Protein AF-A0A060C3V2-F1 (afdb_monomer_lite)

Sequence (95 aa):
YVAQIRDMVRANYPGMTLFQCDWASNFTKNGLHDLVWTMNFGTGANVDQQFARLKELRPTSPLMCSEFWSGWFDKWGAHHETRPAADMIKGIDEM

Organism: NCBI:txid159272

InterPro domains:
  IPR017853 Glycoside hydrolase superfamily [SSF51445] (1-90)
  IPR031330 Glycoside hydrolase 35, catalytic domain [PF01301] (1-94)

Secondary structure (DSSP, 8-state):
-HHHHHHHHHHHSTTPPPEEEE-TTTGGGT--TTSEEEEEEETT--HHHHHHHHHHH-TTSPP-EEEEESS----TTSPPP---HHHHHHHHHH-

Radius of gyration: 16.0 Å; chains: 1; bounding box: 39×30×45 Å

pLDDT: mean 97.69, std 1.32, range [90.75, 98.75]

Structure (mmCIF, N/CA/C/O backbone):
data_AF-A0A060C3V2-F1
#
_entry.id   AF-A0A060C3V2-F1
#
loop_
_atom_site.group_PDB
_atom_site.id
_atom_site.type_symbol
_atom_site.label_atom_id
_atom_site.label_alt_id
_atom_site.label_comp_id
_atom_site.label_asym_id
_atom_site.label_entity_id
_atom_site.label_seq_id
_atom_site.pdbx_PDB_ins_code
_atom_site.Cartn_x
_atom_site.Cartn_y
_atom_site.Cartn_z
_atom_site.occupancy
_atom_site.B_iso_or_equiv
_atom_site.auth_seq_id
_atom_site.auth_comp_id
_atom_site.auth_asym_id
_atom_site.auth_atom_id
_atom_site.pdbx_PDB_model_num
ATOM 1 N N . TYR A 1 1 ? -18.806 -2.779 0.597 1.00 98.06 1 TYR A N 1
ATOM 2 C CA . TYR A 1 1 ? -18.085 -3.980 0.132 1.00 98.06 1 TYR A CA 1
ATOM 3 C C . TYR A 1 1 ? -16.902 -4.327 1.033 1.00 98.06 1 TYR A C 1
ATOM 5 O O . TYR A 1 1 ? -17.008 -5.306 1.751 1.00 98.06 1 TYR A O 1
ATOM 13 N N . VAL A 1 2 ? -15.821 -3.534 1.088 1.00 98.38 2 VAL A N 1
ATOM 14 C CA . VAL A 1 2 ? -14.597 -3.921 1.833 1.00 98.38 2 VAL A CA 1
ATOM 15 C C . VAL A 1 2 ? -14.841 -4.197 3.325 1.00 98.38 2 VAL A C 1
ATOM 17 O O . VAL A 1 2 ? -14.314 -5.167 3.860 1.00 98.38 2 VAL A O 1
ATOM 20 N N . ALA A 1 3 ? -15.718 -3.430 3.982 1.00 98.56 3 ALA A N 1
ATOM 21 C CA . ALA A 1 3 ? -16.122 -3.706 5.366 1.00 98.56 3 ALA A CA 1
ATOM 22 C C . ALA A 1 3 ? -16.785 -5.086 5.535 1.00 98.56 3 ALA A C 1
ATOM 24 O O . ALA A 1 3 ? -16.500 -5.788 6.496 1.00 98.56 3 ALA A O 1
ATOM 25 N N . GLN A 1 4 ? -17.595 -5.518 4.566 1.00 98.75 4 GLN A N 1
ATOM 26 C CA . GLN A 1 4 ? -18.228 -6.838 4.593 1.00 98.75 4 GLN A CA 1
ATOM 27 C C . GLN A 1 4 ? -17.188 -7.958 4.449 1.00 98.75 4 GLN A C 1
ATOM 29 O O . GLN A 1 4 ? -17.286 -8.966 5.141 1.00 98.75 4 GLN A O 1
ATOM 34 N N . ILE A 1 5 ? -16.158 -7.761 3.615 1.00 98.69 5 ILE A N 1
ATOM 35 C CA . ILE A 1 5 ? -15.023 -8.694 3.516 1.00 98.69 5 ILE A CA 1
ATOM 36 C C . ILE A 1 5 ? -14.269 -8.772 4.845 1.00 98.69 5 ILE A C 1
ATOM 38 O O . ILE A 1 5 ? -14.028 -9.867 5.345 1.00 98.69 5 ILE A O 1
ATOM 42 N N . ARG A 1 6 ? -13.951 -7.627 5.459 1.00 98.44 6 ARG A N 1
ATOM 43 C CA . ARG A 1 6 ? -13.324 -7.575 6.788 1.00 98.44 6 ARG A CA 1
ATOM 44 C C . ARG A 1 6 ? -14.131 -8.362 7.822 1.00 98.44 6 ARG A C 1
ATOM 46 O O . ARG A 1 6 ? -13.547 -9.127 8.585 1.00 98.44 6 ARG A O 1
ATOM 53 N N . ASP A 1 7 ? -15.448 -8.181 7.848 1.00 98.44 7 ASP A N 1
ATOM 54 C CA . ASP A 1 7 ? -16.319 -8.829 8.830 1.00 98.44 7 ASP A CA 1
ATOM 55 C C . ASP A 1 7 ? -16.370 -10.349 8.615 1.00 98.44 7 ASP A C 1
ATOM 57 O O . ASP A 1 7 ? -16.254 -11.109 9.576 1.00 98.44 7 ASP A O 1
ATOM 61 N N . MET A 1 8 ? -16.426 -10.801 7.357 1.00 98.62 8 MET A N 1
ATOM 62 C CA . MET A 1 8 ? -16.307 -12.222 7.008 1.00 98.62 8 MET A CA 1
ATOM 63 C C . MET A 1 8 ? -14.960 -12.807 7.448 1.00 98.62 8 MET A C 1
ATOM 65 O O . MET A 1 8 ? -14.928 -13.889 8.032 1.00 98.62 8 MET A O 1
ATOM 69 N N . VAL A 1 9 ? -13.850 -12.099 7.216 1.00 98.38 9 VAL A N 1
ATOM 70 C CA . VAL A 1 9 ? -12.518 -12.564 7.632 1.00 98.38 9 VAL A CA 1
ATOM 71 C C . VAL A 1 9 ? -12.424 -12.646 9.157 1.00 98.38 9 VAL A C 1
ATOM 73 O O . VAL A 1 9 ? -12.022 -13.682 9.675 1.00 98.38 9 VAL A O 1
ATOM 76 N N . ARG A 1 10 ? -12.861 -11.620 9.900 1.00 97.56 10 ARG A N 1
ATOM 77 C CA . ARG A 1 10 ? -12.838 -11.634 11.376 1.00 97.56 10 ARG A CA 1
ATOM 78 C C . ARG A 1 10 ? -13.696 -12.740 11.982 1.00 97.56 10 ARG A C 1
ATOM 80 O O . ARG A 1 10 ? -13.296 -13.316 12.988 1.00 97.56 10 ARG A O 1
ATOM 87 N N . ALA A 1 11 ? -14.853 -13.028 11.385 1.00 98.31 11 ALA A N 1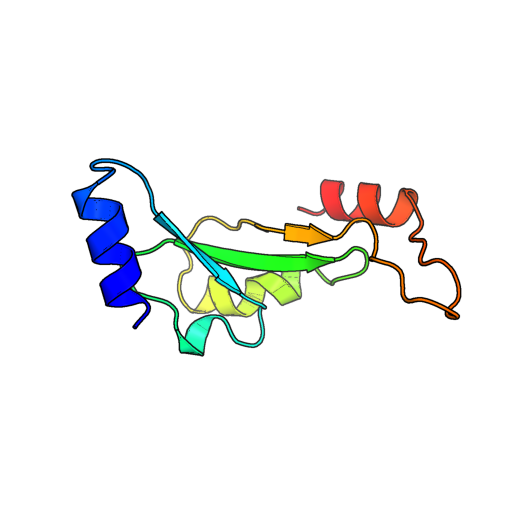
ATOM 88 C CA . ALA A 1 11 ? -15.744 -14.084 11.859 1.00 98.31 11 ALA A CA 1
ATOM 89 C C . ALA A 1 11 ? -15.106 -15.480 11.757 1.00 98.31 11 ALA A C 1
ATOM 91 O O . ALA A 1 11 ? -15.378 -16.334 12.595 1.00 98.31 11 ALA A O 1
ATOM 92 N N . ASN A 1 12 ? -14.250 -15.699 10.755 1.00 98.31 12 ASN A N 1
ATOM 93 C CA . ASN A 1 12 ? -13.602 -16.991 10.515 1.00 98.31 12 ASN A CA 1
ATOM 94 C C . ASN A 1 12 ? -12.174 -17.073 11.086 1.00 98.31 12 ASN A C 1
ATOM 96 O O . ASN A 1 12 ? -11.683 -18.169 11.339 1.00 98.31 12 ASN A O 1
ATOM 100 N N . TYR A 1 13 ? -11.519 -15.931 11.316 1.00 97.19 13 TYR A N 1
ATOM 101 C CA . TYR A 1 13 ? -10.134 -15.835 11.791 1.00 97.19 13 TYR A CA 1
ATOM 102 C C . TYR A 1 13 ? -10.003 -14.787 12.911 1.00 97.19 13 TYR A C 1
ATOM 104 O O . TYR A 1 13 ? -9.419 -13.715 12.711 1.00 97.19 13 TYR A O 1
ATOM 112 N N . PRO A 1 14 ? -10.572 -15.052 14.101 1.00 95.56 14 PRO A N 1
ATOM 113 C CA . PRO A 1 14 ? -10.538 -14.106 15.208 1.00 95.56 14 PRO A CA 1
ATOM 114 C C . PRO A 1 14 ? -9.111 -13.898 15.741 1.00 95.56 14 PRO A C 1
ATOM 116 O O . PRO A 1 14 ? -8.281 -14.803 15.731 1.00 95.56 14 PRO A O 1
ATOM 119 N N . GLY A 1 15 ? -8.835 -12.693 16.246 1.00 94.12 15 GLY A N 1
ATOM 120 C CA . GLY A 1 15 ? -7.565 -12.354 16.903 1.00 94.12 15 GLY A CA 1
ATOM 121 C C . GLY A 1 15 ? -6.409 -11.976 15.971 1.00 94.12 15 GLY A C 1
ATOM 122 O O . GLY A 1 15 ? -5.337 -11.638 16.463 1.00 94.12 15 GLY A O 1
ATOM 123 N N . MET A 1 16 ? -6.606 -11.996 14.650 1.00 96.19 16 MET A N 1
ATOM 124 C CA . MET A 1 16 ? -5.583 -11.598 13.678 1.00 96.19 16 MET A CA 1
ATOM 125 C C . MET A 1 16 ? -5.623 -10.100 13.363 1.00 96.19 16 MET A C 1
ATOM 127 O O . MET A 1 16 ? -6.694 -9.506 13.209 1.00 96.19 16 MET A O 1
ATOM 131 N N . THR A 1 17 ? -4.444 -9.500 13.195 1.00 96.88 17 THR A N 1
ATOM 132 C CA . THR A 1 17 ? -4.316 -8.160 12.612 1.00 96.88 17 THR A CA 1
ATOM 133 C C . THR A 1 17 ? -4.657 -8.231 11.131 1.00 96.88 17 THR A C 1
ATOM 135 O O . THR A 1 17 ? -4.036 -8.977 10.378 1.00 96.88 17 THR A O 1
ATOM 138 N N . LEU A 1 18 ? -5.633 -7.432 10.708 1.00 98.31 18 LEU A N 1
ATOM 139 C CA . LEU A 1 18 ? -6.006 -7.298 9.305 1.00 98.31 18 LEU A CA 1
ATOM 140 C C . LEU A 1 18 ? -5.442 -5.993 8.737 1.00 98.31 18 LEU A C 1
ATOM 142 O O . LEU A 1 18 ? -5.419 -4.960 9.414 1.00 98.31 18 LEU A O 1
ATOM 146 N N . PHE A 1 19 ? -5.025 -6.040 7.477 1.00 98.56 19 PHE A N 1
ATOM 147 C CA . PHE A 1 19 ? -4.509 -4.890 6.746 1.00 98.56 19 PHE A CA 1
ATOM 148 C C . PHE A 1 19 ? -5.149 -4.788 5.358 1.00 98.56 19 PHE A C 1
ATOM 150 O O . PHE A 1 19 ? -5.755 -5.739 4.864 1.00 98.56 19 PHE A O 1
ATOM 157 N N . GLN A 1 20 ? -5.031 -3.614 4.748 1.00 98.62 20 GLN A N 1
ATOM 158 C CA . GLN A 1 20 ? -5.404 -3.341 3.365 1.00 98.62 20 GLN A CA 1
ATOM 159 C C . GLN A 1 20 ? -4.180 -2.809 2.631 1.00 98.62 20 GLN A C 1
ATOM 161 O O . GLN A 1 20 ? -3.467 -1.970 3.181 1.00 98.62 20 GLN A O 1
ATOM 166 N N . CYS A 1 21 ? -3.986 -3.264 1.397 1.00 98.75 21 CYS A N 1
ATOM 167 C CA . CYS A 1 21 ? -2.946 -2.775 0.505 1.00 98.75 21 CYS A CA 1
ATOM 168 C C . CYS A 1 21 ? -3.560 -1.971 -0.642 1.00 98.75 21 CYS A C 1
ATOM 170 O O . CYS A 1 21 ? -4.631 -2.309 -1.143 1.00 98.75 21 CYS A O 1
ATOM 172 N N . ASP A 1 22 ? -2.883 -0.896 -1.030 1.00 98.75 22 ASP A N 1
ATOM 173 C CA . ASP A 1 22 ? -3.247 -0.045 -2.162 1.00 98.75 22 ASP A CA 1
ATOM 174 C C . ASP A 1 22 ? -2.015 0.776 -2.594 1.00 98.75 22 ASP A C 1
ATOM 176 O O . ASP A 1 22 ? -0.945 0.708 -1.982 1.00 98.75 22 ASP A O 1
ATOM 180 N N . TRP A 1 23 ? -2.143 1.574 -3.653 1.00 98.69 23 TRP A N 1
ATOM 181 C CA . TRP A 1 23 ? -1.104 2.534 -4.031 1.00 98.69 23 TRP A CA 1
ATOM 182 C C . TRP A 1 23 ? -1.164 3.787 -3.149 1.00 98.69 23 TRP A C 1
ATOM 184 O O . TRP A 1 23 ? -2.234 4.204 -2.690 1.00 98.69 23 TRP A O 1
ATOM 194 N N . ALA A 1 24 ? -0.032 4.484 -3.013 1.00 98.19 24 ALA A N 1
ATOM 195 C CA . ALA A 1 24 ? 0.038 5.762 -2.294 1.00 98.19 24 ALA A CA 1
ATOM 196 C C . ALA A 1 24 ? -0.946 6.825 -2.832 1.00 98.19 24 ALA A C 1
ATOM 198 O O . ALA A 1 24 ? -1.367 7.727 -2.109 1.00 98.19 24 ALA A O 1
ATOM 199 N N . SER A 1 25 ? -1.356 6.707 -4.098 1.00 98.38 25 SER A N 1
ATOM 200 C CA . SER A 1 25 ? -2.280 7.627 -4.764 1.00 98.38 25 SER A CA 1
ATOM 201 C C . SER A 1 25 ? -3.767 7.327 -4.533 1.00 98.38 25 SER A C 1
ATOM 203 O O . SER A 1 25 ? -4.609 8.145 -4.914 1.00 98.38 25 SER A O 1
ATOM 205 N N . ASN A 1 26 ? -4.131 6.173 -3.961 1.00 98.50 26 ASN A N 1
ATOM 206 C CA . ASN A 1 26 ? -5.533 5.745 -3.897 1.00 98.50 26 ASN A CA 1
ATOM 207 C C . ASN A 1 26 ? -5.968 5.025 -2.607 1.00 98.50 26 ASN A C 1
ATOM 209 O O . ASN A 1 26 ? -7.176 4.850 -2.443 1.00 98.50 26 ASN A O 1
ATOM 213 N N . PHE A 1 27 ? -5.063 4.700 -1.675 1.00 98.50 27 PHE A N 1
ATOM 214 C CA . PHE A 1 27 ? -5.385 3.954 -0.443 1.00 98.50 27 PHE A CA 1
ATOM 215 C C . PHE A 1 27 ? -6.506 4.571 0.413 1.00 98.50 27 PHE A C 1
ATOM 217 O O . PHE A 1 27 ? -7.222 3.876 1.133 1.00 98.50 27 PHE A O 1
ATOM 224 N N . THR A 1 28 ? -6.719 5.885 0.317 1.00 98.31 28 THR A N 1
ATOM 225 C CA . THR A 1 28 ? -7.781 6.589 1.050 1.00 98.31 28 THR A CA 1
ATOM 226 C C . THR A 1 28 ? -9.177 6.390 0.463 1.00 98.31 28 THR A C 1
ATOM 228 O O . THR A 1 28 ? -10.157 6.688 1.139 1.00 98.31 28 THR A O 1
ATOM 231 N N . LYS A 1 29 ? -9.306 5.875 -0.768 1.00 98.38 29 LYS A N 1
ATOM 232 C CA . LYS A 1 29 ? -10.618 5.650 -1.397 1.00 98.38 29 LYS A CA 1
ATOM 233 C C . LYS A 1 29 ? -11.425 4.568 -0.680 1.00 98.38 29 LYS A C 1
ATOM 235 O O . LYS A 1 29 ? -12.646 4.663 -0.643 1.00 98.38 29 LYS A O 1
ATOM 240 N N . ASN A 1 30 ? -10.750 3.556 -0.125 1.00 98.25 30 ASN A N 1
ATOM 241 C CA . ASN A 1 30 ? -11.387 2.394 0.508 1.00 98.25 30 ASN A CA 1
ATOM 242 C C . ASN A 1 30 ? -10.797 2.023 1.883 1.00 98.25 30 ASN A C 1
ATOM 244 O O . ASN A 1 30 ? -11.218 1.023 2.474 1.00 98.25 30 ASN A O 1
ATOM 248 N N . GLY A 1 31 ? -9.817 2.778 2.389 1.00 97.69 31 GLY A N 1
ATOM 249 C CA . GLY A 1 31 ? -9.156 2.503 3.663 1.00 97.69 31 GLY A CA 1
ATOM 250 C C . GLY A 1 31 ? -10.125 2.553 4.848 1.00 97.69 31 GLY A C 1
ATOM 251 O O . GLY A 1 31 ? -10.699 3.594 5.160 1.00 97.69 31 GLY A O 1
ATOM 252 N N . LEU A 1 32 ? -10.288 1.429 5.543 1.00 98.44 32 LEU A N 1
ATOM 253 C CA . LEU A 1 32 ? -11.097 1.320 6.752 1.00 98.44 32 LEU A CA 1
ATOM 254 C C . LEU A 1 32 ? -10.286 1.778 7.967 1.00 98.44 32 LEU A C 1
ATOM 256 O O . LEU A 1 32 ? -9.116 1.425 8.127 1.00 98.44 32 LEU A O 1
ATOM 260 N N . HIS A 1 33 ? -10.903 2.576 8.838 1.00 97.44 33 HIS A N 1
ATOM 261 C CA . HIS A 1 33 ? -10.209 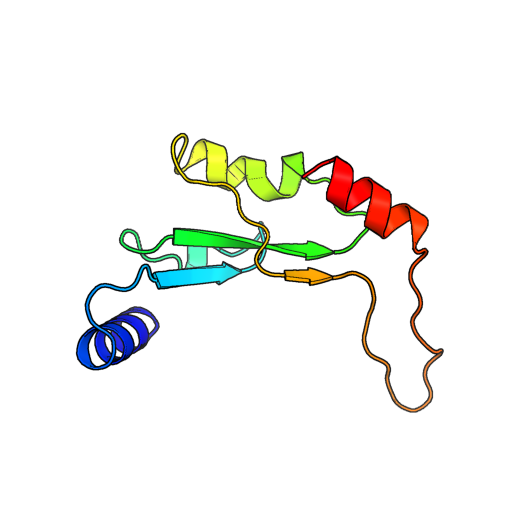3.182 9.978 1.00 97.44 33 HIS A CA 1
ATOM 262 C C . HIS A 1 33 ? -9.657 2.165 10.986 1.00 97.44 33 HIS A C 1
ATOM 264 O O . HIS A 1 33 ? -8.655 2.436 11.639 1.00 97.44 33 HIS A O 1
ATOM 270 N N . ASP A 1 34 ? -10.275 0.992 11.075 1.00 97.31 34 ASP A N 1
ATOM 271 C CA . ASP A 1 34 ? -9.940 -0.070 12.021 1.00 97.31 34 ASP A CA 1
ATOM 272 C C . ASP A 1 34 ? -8.987 -1.137 11.455 1.00 97.31 34 ASP A C 1
ATOM 274 O O . ASP A 1 34 ? -8.777 -2.165 12.101 1.00 97.31 34 ASP A O 1
ATOM 278 N N . LEU A 1 35 ? -8.430 -0.913 10.259 1.00 98.19 35 LEU A N 1
ATOM 279 C CA . LEU A 1 35 ? -7.436 -1.775 9.617 1.00 98.19 35 LEU A CA 1
ATOM 280 C C . LEU A 1 35 ? -6.103 -1.047 9.425 1.00 98.19 35 LEU A C 1
ATOM 282 O O . LEU A 1 35 ? -6.061 0.183 9.314 1.00 98.19 35 LEU A O 1
ATOM 286 N N . VAL A 1 36 ? -5.009 -1.810 9.355 1.00 98.44 36 VAL A N 1
ATOM 287 C CA . VAL A 1 36 ? -3.688 -1.281 8.973 1.00 98.44 36 VAL A CA 1
ATOM 288 C C . VAL A 1 36 ? -3.696 -0.937 7.481 1.00 98.44 36 VAL A C 1
ATOM 290 O O . VAL A 1 36 ? -4.247 -1.686 6.677 1.00 98.44 36 VAL A O 1
ATOM 293 N N . TRP A 1 37 ? -3.106 0.198 7.106 1.00 98.75 37 TRP A N 1
ATOM 294 C CA . TRP A 1 37 ? -2.982 0.628 5.710 1.00 98.75 37 TRP A CA 1
ATOM 295 C C . TRP A 1 37 ? -1.537 0.449 5.257 1.00 98.75 37 TRP A C 1
ATOM 297 O O . TRP A 1 37 ? -0.633 1.014 5.871 1.00 98.75 37 TRP A O 1
ATOM 307 N N . THR A 1 38 ? -1.323 -0.327 4.200 1.00 98.75 38 THR A N 1
ATOM 308 C CA . THR A 1 38 ? 0.000 -0.635 3.646 1.00 98.75 38 THR A CA 1
ATOM 309 C C . THR A 1 38 ? 0.078 -0.183 2.195 1.00 98.75 38 THR A C 1
ATOM 311 O O . THR A 1 38 ? -0.941 -0.085 1.509 1.00 98.75 38 THR A O 1
ATOM 314 N N . MET A 1 39 ? 1.285 0.135 1.735 1.00 98.56 39 MET A N 1
ATOM 315 C CA . MET A 1 39 ? 1.509 0.675 0.394 1.00 98.56 39 MET A CA 1
ATOM 316 C C . MET A 1 39 ? 2.095 -0.399 -0.526 1.00 98.56 39 MET A C 1
ATOM 318 O O . MET A 1 39 ? 2.871 -1.238 -0.076 1.00 98.56 39 MET A O 1
ATOM 322 N N . ASN A 1 40 ? 1.763 -0.348 -1.814 1.00 98.75 40 ASN A N 1
ATOM 323 C CA . ASN A 1 40 ? 2.395 -1.163 -2.852 1.00 98.75 40 ASN A CA 1
ATOM 324 C C . ASN A 1 40 ? 3.169 -0.262 -3.819 1.00 98.75 40 ASN A C 1
ATOM 326 O O . ASN A 1 40 ? 2.604 0.697 -4.355 1.00 98.75 40 ASN A O 1
ATOM 330 N N . PHE A 1 41 ? 4.445 -0.571 -4.047 1.00 98.44 41 PHE A N 1
ATOM 331 C CA . PHE A 1 41 ? 5.314 0.151 -4.978 1.00 98.44 41 PHE A CA 1
ATOM 332 C C . PHE A 1 41 ? 6.521 -0.703 -5.389 1.00 98.44 41 PHE A C 1
ATOM 334 O O . PHE A 1 41 ? 6.863 -1.679 -4.737 1.00 98.44 41 PHE A O 1
ATOM 341 N N . GLY A 1 42 ? 7.175 -0.361 -6.499 1.00 97.38 42 GLY A N 1
ATOM 342 C CA . GLY A 1 42 ? 8.265 -1.166 -7.065 1.00 97.38 42 GLY A CA 1
ATOM 343 C C . GLY A 1 42 ? 9.650 -0.557 -6.899 1.00 97.38 42 GLY A C 1
ATOM 344 O O . GLY A 1 42 ? 9.809 0.568 -6.421 1.00 97.38 42 GLY A O 1
ATOM 345 N N . THR A 1 43 ? 10.656 -1.288 -7.379 1.00 95.25 43 THR A N 1
ATOM 346 C CA . THR A 1 43 ? 12.028 -0.782 -7.529 1.00 95.25 43 THR A CA 1
ATOM 347 C C . THR A 1 43 ? 12.055 0.545 -8.283 1.00 95.25 43 THR A C 1
ATOM 349 O O . THR A 1 43 ? 11.405 0.678 -9.323 1.00 95.25 43 THR A O 1
ATOM 352 N N . GLY A 1 44 ? 12.826 1.511 -7.781 1.00 92.62 44 GLY A N 1
ATOM 353 C CA . GLY A 1 44 ? 12.926 2.855 -8.359 1.00 92.62 44 GLY A CA 1
ATOM 354 C C . GLY A 1 44 ? 11.856 3.843 -7.879 1.00 92.62 44 GLY A C 1
ATOM 355 O O . GLY A 1 44 ? 11.901 5.011 -8.263 1.00 92.62 44 GLY A O 1
ATOM 356 N N . ALA A 1 45 ? 10.911 3.421 -7.032 1.00 96.50 45 ALA A N 1
ATOM 357 C CA . ALA A 1 45 ? 10.034 4.349 -6.328 1.00 96.50 45 ALA A CA 1
ATOM 358 C C . ALA A 1 45 ? 10.819 5.197 -5.311 1.00 96.50 45 ALA A C 1
ATOM 360 O O . ALA A 1 45 ? 11.772 4.729 -4.698 1.00 96.50 45 ALA A O 1
ATOM 361 N N . ASN A 1 46 ? 10.378 6.438 -5.099 1.00 97.19 46 ASN A N 1
ATOM 362 C CA . ASN A 1 46 ? 10.830 7.262 -3.979 1.00 97.19 46 ASN A CA 1
ATOM 363 C C . ASN A 1 46 ? 10.086 6.823 -2.705 1.00 97.19 46 ASN A C 1
ATOM 365 O O . ASN A 1 46 ? 8.890 7.102 -2.587 1.00 97.19 46 ASN A O 1
ATOM 369 N N . VAL A 1 47 ? 10.769 6.129 -1.786 1.00 96.94 47 VAL A N 1
ATOM 370 C CA . VAL A 1 47 ? 10.153 5.482 -0.610 1.00 96.94 47 VAL A CA 1
ATOM 371 C C . VAL A 1 47 ? 9.461 6.502 0.294 1.00 96.94 47 VAL A C 1
ATOM 373 O O . VAL A 1 47 ? 8.303 6.312 0.679 1.00 96.94 47 VAL A O 1
ATOM 376 N N . ASP A 1 48 ? 10.113 7.632 0.567 1.00 97.25 48 ASP A N 1
ATOM 377 C CA . ASP A 1 48 ? 9.540 8.693 1.397 1.00 97.25 48 ASP A CA 1
ATOM 378 C C . ASP A 1 48 ? 8.236 9.246 0.819 1.00 97.25 48 ASP A C 1
ATOM 380 O O . ASP A 1 48 ? 7.259 9.438 1.550 1.00 97.25 48 ASP A O 1
ATOM 384 N N . GLN A 1 49 ? 8.181 9.443 -0.500 1.00 98.19 49 GLN A N 1
ATOM 385 C CA . GLN A 1 49 ? 6.976 9.919 -1.172 1.00 98.19 49 GLN A CA 1
ATOM 386 C C . GLN A 1 49 ? 5.829 8.901 -1.094 1.00 98.19 49 GLN A C 1
ATOM 388 O O . GLN A 1 49 ? 4.673 9.308 -0.962 1.00 98.19 49 GLN A O 1
ATOM 393 N N . GLN A 1 50 ? 6.125 7.597 -1.140 1.00 98.56 50 GLN A N 1
ATOM 394 C CA . GLN A 1 50 ? 5.096 6.556 -1.027 1.00 98.56 50 GLN A CA 1
ATOM 395 C C . GLN A 1 50 ? 4.416 6.569 0.347 1.00 98.56 50 GLN A C 1
ATOM 397 O O . GLN A 1 50 ? 3.215 6.322 0.441 1.00 98.56 50 GLN A O 1
ATOM 402 N N . PHE A 1 51 ? 5.148 6.913 1.410 1.00 98.50 51 PHE A N 1
ATOM 403 C CA . PHE A 1 51 ? 4.608 6.941 2.772 1.00 98.50 51 PHE A CA 1
ATOM 404 C C . PHE A 1 51 ? 4.191 8.329 3.272 1.00 98.50 51 PHE A C 1
ATOM 406 O O . PHE A 1 51 ? 3.516 8.410 4.300 1.00 98.50 51 PHE A O 1
ATOM 413 N N . ALA A 1 52 ? 4.541 9.415 2.576 1.00 98.44 52 ALA A N 1
ATOM 414 C CA . ALA A 1 52 ? 4.305 10.789 3.031 1.00 98.44 52 ALA A CA 1
ATOM 415 C C . ALA A 1 52 ? 2.848 11.035 3.461 1.00 98.44 52 ALA 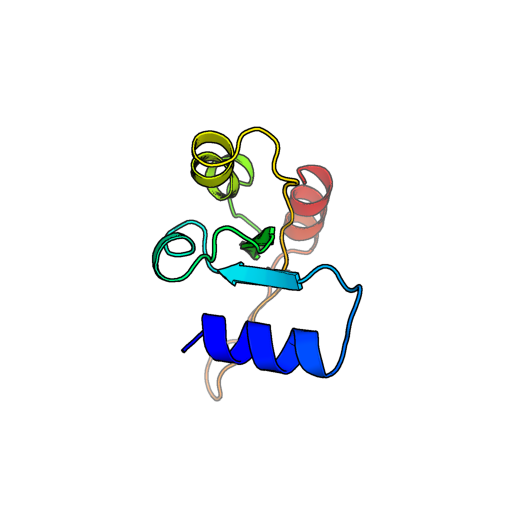A C 1
ATOM 417 O O . ALA A 1 52 ? 2.583 11.445 4.592 1.00 98.44 52 ALA A O 1
ATOM 418 N N . ARG A 1 53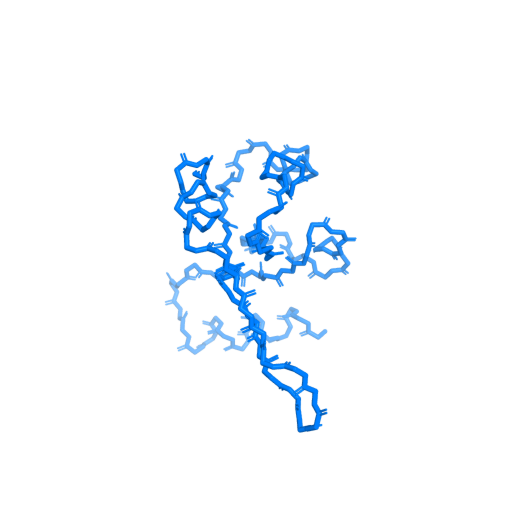 ? 1.881 10.682 2.604 1.00 98.50 53 ARG A N 1
ATOM 419 C CA . ARG A 1 53 ? 0.459 10.898 2.905 1.00 98.50 53 ARG A CA 1
ATOM 420 C C . ARG A 1 53 ? -0.056 10.010 4.042 1.00 98.50 53 ARG A C 1
ATOM 422 O O . ARG A 1 53 ? -0.940 10.430 4.788 1.00 98.50 53 ARG A O 1
ATOM 429 N N . LEU A 1 54 ? 0.483 8.799 4.199 1.00 98.50 54 LEU A N 1
ATOM 430 C CA . LEU A 1 54 ? 0.145 7.930 5.330 1.00 98.50 54 LEU A CA 1
ATOM 431 C C . LEU A 1 54 ? 0.650 8.534 6.647 1.00 98.50 54 LEU A C 1
ATOM 433 O O . LEU A 1 54 ? -0.121 8.590 7.602 1.00 98.50 54 LEU A O 1
ATOM 437 N N . LYS A 1 55 ? 1.891 9.043 6.676 1.00 98.38 55 LYS A N 1
ATOM 438 C CA . LYS A 1 55 ? 2.481 9.719 7.846 1.00 98.38 55 LYS A CA 1
ATOM 439 C C . LYS A 1 55 ? 1.656 10.942 8.272 1.00 98.38 55 LYS A C 1
ATOM 441 O O . LYS A 1 55 ? 1.460 11.148 9.463 1.00 98.38 55 LYS A O 1
ATOM 446 N N . GLU A 1 56 ? 1.117 11.713 7.326 1.00 98.50 56 GLU A N 1
ATOM 447 C CA . GLU A 1 56 ? 0.223 12.844 7.628 1.00 98.50 56 GLU A CA 1
ATOM 448 C C . GLU A 1 56 ? -1.102 12.405 8.269 1.00 98.50 56 GLU A C 1
ATOM 450 O O . GLU A 1 56 ? -1.577 13.025 9.218 1.00 98.50 56 GLU A O 1
ATOM 455 N N . LEU A 1 57 ? -1.724 11.350 7.736 1.00 98.38 57 LEU A N 1
ATOM 456 C CA . LEU A 1 57 ? -3.042 10.888 8.183 1.00 98.38 57 LEU A CA 1
ATOM 457 C C . LEU A 1 57 ? -2.979 10.037 9.455 1.00 98.38 57 LEU A C 1
ATOM 459 O O . LEU A 1 57 ? -3.933 10.020 10.233 1.00 98.38 57 LEU A O 1
ATOM 463 N N . ARG A 1 58 ? -1.888 9.288 9.639 1.00 98.06 58 ARG A N 1
ATOM 464 C CA . ARG A 1 58 ? -1.672 8.356 10.749 1.00 98.06 58 ARG A CA 1
ATOM 465 C C . ARG A 1 58 ? -0.201 8.389 11.200 1.00 98.06 58 ARG A C 1
ATOM 467 O O . ARG A 1 58 ? 0.534 7.441 10.923 1.00 98.06 58 ARG A O 1
ATOM 474 N N . PRO 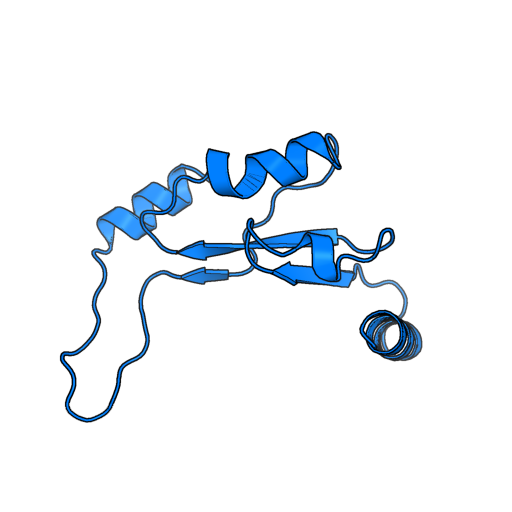A 1 59 ? 0.226 9.430 11.941 1.00 97.62 59 PRO A N 1
ATOM 475 C CA . PRO A 1 59 ? 1.632 9.635 12.315 1.00 97.62 59 PRO A CA 1
ATOM 476 C C . PRO A 1 59 ? 2.269 8.497 13.124 1.00 97.62 59 PRO A C 1
ATOM 478 O O . PRO A 1 59 ? 3.487 8.379 13.166 1.00 97.62 59 PRO A O 1
ATOM 481 N N . THR A 1 60 ? 1.451 7.669 13.778 1.00 96.88 60 THR A N 1
ATOM 482 C CA . THR A 1 60 ? 1.887 6.534 14.605 1.00 96.88 60 THR A CA 1
ATOM 483 C C . THR A 1 60 ? 1.677 5.173 13.937 1.00 96.88 60 THR A C 1
ATOM 485 O O . THR A 1 60 ? 1.946 4.146 14.557 1.00 96.88 60 THR A O 1
ATOM 488 N N . SER A 1 61 ? 1.169 5.133 12.698 1.00 96.19 61 SER A N 1
ATOM 489 C CA . SER A 1 61 ? 0.988 3.873 11.970 1.00 96.19 61 SER A CA 1
ATOM 490 C C . SER A 1 61 ? 2.346 3.254 11.634 1.00 96.19 61 SER A C 1
ATOM 492 O O . SER A 1 61 ? 3.254 3.990 11.242 1.00 96.19 61 SER A O 1
ATOM 494 N N . PRO A 1 62 ? 2.492 1.917 11.698 1.00 96.88 62 PRO A N 1
ATOM 495 C CA . PRO A 1 62 ? 3.638 1.267 11.081 1.00 96.88 62 PRO A CA 1
ATOM 496 C C . PRO A 1 62 ? 3.658 1.570 9.579 1.00 96.88 62 PRO A C 1
ATOM 498 O O . PRO A 1 62 ? 2.603 1.716 8.949 1.00 96.88 62 PRO A O 1
ATOM 501 N N . LEU A 1 63 ? 4.863 1.650 9.018 1.00 98.12 63 LEU A N 1
ATOM 502 C CA . LEU A 1 63 ? 5.084 1.764 7.582 1.00 98.12 63 LEU A CA 1
ATOM 503 C C . LEU A 1 63 ? 5.421 0.375 7.057 1.00 98.12 63 LEU A C 1
ATOM 505 O O . LEU A 1 63 ? 6.343 -0.271 7.544 1.00 98.12 63 LEU A O 1
ATOM 509 N N . MET A 1 64 ? 4.639 -0.099 6.096 1.00 98.50 64 MET A N 1
ATOM 510 C CA . MET A 1 64 ? 4.843 -1.401 5.477 1.00 98.50 64 MET A CA 1
ATOM 511 C C . MET A 1 64 ? 4.581 -1.283 3.983 1.00 98.50 64 MET A C 1
ATOM 513 O O . MET A 1 64 ? 3.512 -0.821 3.566 1.00 98.50 64 MET A O 1
ATOM 517 N N . CYS A 1 65 ? 5.558 -1.729 3.196 1.00 98.56 65 CYS A N 1
ATOM 518 C CA . CYS A 1 65 ? 5.368 -2.031 1.788 1.00 98.56 65 CYS A CA 1
ATOM 519 C C . CYS A 1 65 ? 4.848 -3.471 1.685 1.00 98.56 65 CYS A C 1
ATOM 521 O O . CYS A 1 65 ? 5.581 -4.412 1.982 1.00 98.56 65 CYS A O 1
ATOM 523 N N . SER A 1 66 ? 3.568 -3.656 1.357 1.00 98.56 66 SER A N 1
ATOM 524 C CA . SER A 1 66 ? 2.972 -5.000 1.263 1.00 98.56 66 SER A CA 1
ATOM 525 C C . SER A 1 66 ? 3.367 -5.731 -0.013 1.00 98.56 66 SER A C 1
ATOM 527 O O . SER A 1 66 ? 3.427 -6.957 -0.017 1.00 98.56 66 SER A O 1
ATOM 529 N N . GLU A 1 67 ? 3.680 -4.984 -1.068 1.00 98.62 67 GLU A N 1
ATOM 530 C CA . GLU A 1 67 ? 4.254 -5.513 -2.296 1.00 98.62 67 GLU A CA 1
ATOM 531 C C . GLU A 1 67 ? 5.376 -4.592 -2.760 1.00 98.62 67 GLU A C 1
ATOM 533 O O . GLU A 1 67 ? 5.114 -3.510 -3.288 1.00 98.62 67 GLU A O 1
ATOM 538 N N . PHE A 1 68 ? 6.619 -5.047 -2.580 1.00 98.31 68 PHE A N 1
ATOM 539 C CA . PHE A 1 68 ? 7.784 -4.426 -3.195 1.00 98.31 68 PHE A CA 1
ATOM 540 C C . PHE A 1 68 ? 8.117 -5.146 -4.505 1.00 98.31 68 PHE A C 1
ATOM 542 O O . PHE A 1 68 ? 8.712 -6.226 -4.500 1.00 98.31 68 PHE A O 1
ATOM 549 N N . TRP A 1 69 ? 7.689 -4.589 -5.641 1.00 98.44 69 TRP A N 1
ATOM 550 C CA . TRP A 1 69 ? 7.852 -5.255 -6.940 1.00 98.44 69 TRP A CA 1
ATOM 551 C C . TRP A 1 69 ? 9.309 -5.198 -7.418 1.00 98.44 69 TRP A C 1
ATOM 553 O O . TRP A 1 69 ? 9.774 -4.159 -7.887 1.00 98.44 69 TRP A O 1
ATOM 563 N N . SER A 1 70 ? 10.009 -6.332 -7.325 1.00 96.94 70 SER A N 1
ATOM 564 C CA . SER A 1 70 ? 11.409 -6.520 -7.748 1.00 96.94 70 SER A CA 1
ATOM 565 C C . SER A 1 70 ? 11.600 -6.759 -9.249 1.00 96.94 70 SER A C 1
ATOM 567 O O . SER A 1 70 ? 12.725 -6.803 -9.739 1.00 96.94 70 SER A O 1
ATOM 569 N N . GLY A 1 71 ? 10.505 -6.930 -9.981 1.00 97.38 71 GLY A N 1
ATOM 570 C CA . GLY A 1 71 ? 10.470 -7.231 -11.404 1.00 97.38 71 GLY A CA 1
ATOM 571 C C . GLY A 1 71 ? 9.085 -6.936 -11.964 1.00 97.38 71 GLY A C 1
ATOM 572 O O . GLY A 1 71 ? 8.274 -6.271 -11.316 1.00 97.38 71 GLY A O 1
ATOM 573 N N . TRP A 1 72 ? 8.801 -7.434 -13.163 1.00 98.44 72 TRP A N 1
ATOM 574 C CA . TRP A 1 72 ? 7.475 -7.314 -13.755 1.00 98.44 72 TRP A CA 1
ATOM 575 C C . TRP A 1 72 ? 7.125 -8.558 -14.566 1.00 98.44 72 TRP A C 1
ATOM 577 O O . TRP A 1 72 ? 8.002 -9.325 -14.951 1.00 98.44 72 TRP A O 1
ATOM 587 N N . PHE A 1 73 ? 5.833 -8.783 -14.775 1.00 98.12 73 PHE A N 1
ATOM 588 C CA . PHE A 1 73 ? 5.347 -9.917 -15.552 1.00 98.12 73 PHE A CA 1
ATOM 589 C C . PHE A 1 73 ? 5.394 -9.626 -17.054 1.00 98.12 73 PHE A C 1
ATOM 591 O O . PHE A 1 73 ? 5.236 -8.485 -17.496 1.00 98.12 73 PHE A O 1
ATOM 598 N N . ASP A 1 74 ? 5.524 -10.693 -17.836 1.00 98.56 74 ASP A N 1
ATOM 599 C CA . ASP A 1 74 ? 5.591 -10.614 -19.291 1.00 98.56 74 ASP A CA 1
ATOM 600 C C . ASP A 1 74 ? 4.215 -10.539 -19.959 1.00 98.56 74 ASP A C 1
ATOM 602 O O . ASP A 1 74 ? 3.167 -10.857 -19.387 1.00 98.56 74 ASP A O 1
ATOM 606 N N . LYS A 1 75 ? 4.239 -10.160 -21.239 1.00 98.38 75 LYS A N 1
ATOM 607 C CA . LYS A 1 75 ? 3.104 -10.250 -22.160 1.00 98.38 75 LYS A CA 1
ATOM 608 C C . LYS A 1 75 ? 3.540 -10.989 -23.421 1.00 98.38 75 LYS A C 1
ATOM 610 O O . LYS A 1 75 ? 4.646 -10.776 -23.915 1.00 98.38 75 LYS A O 1
ATOM 615 N N . TRP A 1 76 ? 2.656 -11.815 -23.979 1.00 98.38 76 TRP A N 1
ATOM 616 C CA . TRP A 1 76 ? 2.917 -12.502 -25.247 1.00 98.38 76 TRP A CA 1
ATOM 617 C C . TRP A 1 76 ? 3.268 -11.505 -26.359 1.00 98.38 76 TRP A C 1
ATOM 619 O O . TRP A 1 76 ? 2.537 -10.543 -26.585 1.00 98.38 76 TRP A O 1
ATOM 629 N N . GLY A 1 77 ? 4.385 -11.742 -27.050 1.00 97.88 77 GLY A N 1
ATOM 630 C CA . GLY A 1 77 ? 4.865 -10.892 -28.145 1.00 97.88 77 GLY A CA 1
ATOM 631 C C . GLY A 1 77 ? 5.535 -9.578 -27.720 1.00 97.88 77 GLY A C 1
ATOM 632 O O . GLY A 1 77 ? 6.007 -8.850 -28.589 1.00 97.88 77 GLY A O 1
ATOM 633 N N . ALA A 1 78 ? 5.601 -9.270 -26.421 1.00 98.31 78 ALA A N 1
ATOM 634 C CA . ALA A 1 78 ? 6.378 -8.148 -25.900 1.00 98.31 78 ALA A CA 1
ATOM 635 C C . ALA A 1 78 ? 7.815 -8.575 -25.553 1.00 98.31 78 ALA A C 1
ATOM 637 O O . ALA A 1 78 ? 8.147 -9.761 -25.533 1.00 98.31 78 ALA A O 1
ATOM 638 N N . HIS A 1 79 ? 8.670 -7.595 -25.262 1.00 98.12 79 HIS A N 1
ATOM 639 C CA . HIS A 1 79 ? 9.986 -7.866 -24.690 1.00 98.12 79 HIS A CA 1
ATOM 640 C C . HIS A 1 79 ? 9.856 -8.372 -23.250 1.00 98.12 79 HIS A C 1
ATOM 642 O O . HIS A 1 79 ? 8.994 -7.901 -22.509 1.00 98.12 79 HIS A O 1
ATOM 648 N N . HIS A 1 80 ? 10.729 -9.309 -22.873 1.00 98.31 80 HIS A N 1
ATOM 649 C CA . HIS A 1 80 ? 10.823 -9.804 -21.502 1.00 98.31 80 HIS A CA 1
ATOM 650 C C . HIS A 1 80 ? 11.198 -8.668 -20.542 1.00 98.31 80 HIS A C 1
ATOM 652 O O . HIS A 1 80 ? 12.161 -7.930 -20.784 1.00 98.31 80 HIS A O 1
ATOM 658 N N . GLU A 1 81 ? 10.441 -8.532 -19.459 1.00 98.38 81 GLU A N 1
ATOM 659 C CA . GLU A 1 81 ? 10.646 -7.490 -18.461 1.00 98.38 81 GLU A CA 1
ATOM 660 C C . GLU A 1 8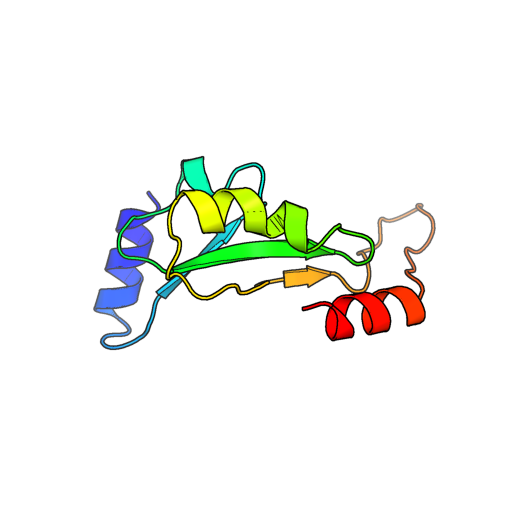1 ? 11.742 -7.889 -17.471 1.00 98.38 81 GLU A C 1
ATOM 662 O O . GLU A 1 81 ? 11.665 -8.908 -16.789 1.00 98.38 81 GLU A O 1
ATOM 667 N N . THR A 1 82 ? 12.752 -7.033 -17.328 1.00 97.75 82 THR A N 1
ATOM 668 C CA . THR A 1 82 ? 13.786 -7.186 -16.298 1.00 97.75 82 THR A CA 1
ATOM 669 C C . THR A 1 82 ? 13.947 -5.894 -15.509 1.00 97.75 82 THR A C 1
ATOM 671 O O . THR A 1 82 ? 13.649 -4.800 -15.998 1.00 97.75 82 THR A O 1
ATOM 674 N N . ARG A 1 83 ? 14.400 -6.004 -14.261 1.00 97.31 83 ARG A N 1
ATOM 675 C CA . ARG A 1 83 ? 14.811 -4.870 -13.426 1.00 97.31 83 ARG A CA 1
ATOM 676 C C . ARG A 1 83 ? 16.199 -5.166 -12.854 1.00 97.31 83 ARG A C 1
ATOM 678 O O . ARG A 1 83 ? 16.475 -6.328 -12.544 1.00 97.31 83 ARG A O 1
ATOM 685 N N . PRO A 1 84 ? 17.092 -4.171 -12.735 1.00 97.19 84 PRO A N 1
ATOM 686 C CA . PRO A 1 84 ? 18.408 -4.397 -12.155 1.00 97.19 84 PRO A CA 1
ATOM 687 C C . PRO A 1 84 ? 18.304 -4.842 -10.692 1.00 97.19 84 PRO A C 1
ATOM 689 O O . PRO A 1 84 ? 17.671 -4.175 -9.876 1.00 97.19 84 PRO A O 1
ATOM 692 N N . ALA A 1 85 ? 18.992 -5.927 -10.327 1.00 97.69 85 ALA A N 1
ATOM 693 C CA . ALA A 1 85 ? 19.032 -6.394 -8.938 1.00 97.69 85 ALA A CA 1
ATOM 694 C C . ALA A 1 85 ? 19.593 -5.330 -7.972 1.00 97.69 85 ALA A C 1
ATOM 696 O O . ALA A 1 85 ? 19.165 -5.249 -6.824 1.00 97.69 85 ALA A O 1
ATOM 697 N N . ALA A 1 86 ? 20.509 -4.477 -8.445 1.00 97.50 86 ALA A N 1
ATOM 698 C CA . ALA A 1 86 ? 21.067 -3.378 -7.658 1.00 97.50 86 ALA A CA 1
ATOM 699 C C . ALA A 1 86 ? 19.998 -2.366 -7.200 1.00 97.50 86 ALA A C 1
ATOM 701 O O . ALA A 1 86 ? 20.066 -1.886 -6.071 1.00 97.50 86 ALA A O 1
ATOM 702 N N . ASP A 1 87 ? 18.988 -2.090 -8.032 1.00 96.25 87 ASP A N 1
ATOM 703 C CA . ASP A 1 87 ? 17.902 -1.165 -7.683 1.00 96.25 87 ASP A CA 1
ATOM 704 C C . ASP A 1 87 ? 16.976 -1.768 -6.621 1.00 96.25 87 ASP A C 1
ATOM 706 O O . ASP A 1 87 ? 16.489 -1.060 -5.740 1.00 96.25 87 ASP A O 1
ATOM 710 N N . MET A 1 88 ? 16.763 -3.087 -6.673 1.00 96.62 88 MET A N 1
ATOM 711 C CA . MET A 1 88 ? 16.038 -3.821 -5.635 1.00 96.62 88 MET A CA 1
ATOM 712 C C . MET A 1 88 ? 16.763 -3.758 -4.296 1.00 96.62 88 MET A C 1
ATOM 714 O O . MET A 1 88 ? 16.138 -3.419 -3.297 1.00 96.62 88 MET A O 1
ATOM 718 N N . ILE A 1 89 ? 18.063 -4.063 -4.279 1.00 97.44 89 ILE A N 1
ATOM 719 C CA . ILE A 1 89 ? 18.871 -4.043 -3.053 1.00 97.44 89 ILE A CA 1
ATOM 720 C C . ILE A 1 89 ? 18.850 -2.643 -2.442 1.00 97.44 89 ILE A C 1
ATOM 722 O O . ILE A 1 89 ? 18.504 -2.497 -1.275 1.00 97.44 89 ILE A O 1
ATOM 726 N N . LYS A 1 90 ? 19.097 -1.609 -3.256 1.00 96.62 90 LYS A N 1
ATOM 727 C CA . LYS A 1 90 ? 19.048 -0.218 -2.799 1.00 96.62 90 LYS A CA 1
ATOM 728 C C . LYS A 1 90 ? 17.691 0.147 -2.190 1.00 96.62 90 LYS A C 1
ATOM 730 O O . LYS A 1 90 ? 17.654 0.799 -1.156 1.00 96.62 90 LYS A O 1
ATOM 735 N N . GLY A 1 91 ? 16.590 -0.255 -2.827 1.00 95.31 91 GLY A N 1
ATOM 736 C CA . GLY A 1 91 ? 15.251 0.022 -2.309 1.00 95.31 91 GLY A CA 1
ATOM 737 C C . GLY A 1 91 ? 14.938 -0.725 -1.011 1.00 95.31 91 GLY A C 1
ATOM 738 O O . GLY A 1 91 ? 14.240 -0.180 -0.168 1.00 95.31 91 GLY A O 1
ATOM 739 N N . ILE A 1 92 ? 15.465 -1.941 -0.828 1.00 95.94 92 ILE A N 1
ATOM 740 C CA . ILE A 1 92 ? 15.343 -2.687 0.434 1.00 95.94 92 ILE A CA 1
ATOM 741 C C . ILE A 1 92 ? 16.151 -2.018 1.546 1.00 95.94 92 ILE A C 1
ATOM 743 O O . ILE A 1 92 ? 15.643 -1.919 2.652 1.00 95.94 92 ILE A O 1
ATOM 747 N N . ASP A 1 93 ? 17.361 -1.535 1.257 1.00 96.50 93 ASP A N 1
ATOM 748 C CA . ASP A 1 93 ? 18.202 -0.842 2.243 1.00 96.50 93 ASP A CA 1
ATOM 749 C C . ASP A 1 93 ? 17.620 0.522 2.676 1.00 96.50 93 ASP A C 1
ATOM 751 O O . ASP A 1 93 ? 17.929 1.010 3.763 1.00 96.50 93 ASP A O 1
ATOM 755 N N . GLU A 1 94 ? 16.809 1.161 1.824 1.00 94.88 94 GLU A N 1
ATOM 756 C CA . GLU A 1 94 ? 16.124 2.432 2.114 1.00 94.88 94 GLU A CA 1
ATOM 757 C C . GLU A 1 94 ? 14.840 2.255 2.952 1.00 94.88 94 GLU A C 1
ATOM 759 O O . GLU A 1 94 ? 14.410 3.208 3.606 1.00 94.88 94 GLU A O 1
ATOM 764 N N . MET A 1 95 ? 14.221 1.066 2.924 1.00 90.75 95 MET A N 1
ATOM 765 C CA . MET A 1 95 ? 12.981 0.743 3.653 1.00 90.75 95 MET A CA 1
ATOM 766 C C . MET A 1 95 ? 13.235 0.354 5.111 1.00 90.75 95 MET A C 1
ATOM 768 O O . MET A 1 95 ? 12.435 0.815 5.960 1.00 90.75 95 MET A O 1
#

Foldseek 3Di:
DVVVVVVVCCVVPPPDAAADEDWLVCQVVDPDPRHAYEYEDEQPDDQCSRCVVVCVVPVPGDYHHPHYHQWDDDDPPDDHTHDDVVSVVVVVVVD